Protein AF-A0A643BMK6-F1 (afdb_monomer_lite)

InterPro domains:
  IPR021138 Large ribosomal subunit protein eL20, eukaryota [PTHR10052] (1-63)

Structure (mmCIF, N/CA/C/O backbone):
data_AF-A0A643BMK6-F1
#
_entry.id   AF-A0A643BMK6-F1
#
loop_
_atom_site.group_PDB
_atom_site.id
_atom_site.type_symbol
_atom_site.label_atom_id
_atom_site.label_alt_id
_atom_site.label_comp_id
_atom_site.label_asym_id
_atom_site.label_entity_id
_atom_site.label_seq_id
_atom_site.pdbx_PDB_ins_code
_atom_site.Cartn_x
_atom_site.Cartn_y
_atom_site.Cartn_z
_atom_site.occupancy
_atom_site.B_iso_or_equiv
_atom_site.auth_seq_id
_atom_site.auth_comp_id
_atom_site.auth_asym_id
_atom_site.auth_atom_id
_atom_site.pdbx_PDB_model_num
ATOM 1 N N . MET A 1 1 ? 9.382 -2.472 -8.446 1.00 94.50 1 MET A N 1
ATOM 2 C CA . MET A 1 1 ? 10.747 -2.748 -8.944 1.00 94.50 1 MET A CA 1
ATOM 3 C C . MET A 1 1 ? 11.798 -1.861 -8.286 1.00 94.50 1 MET A C 1
ATOM 5 O O . MET A 1 1 ? 12.614 -2.411 -7.569 1.00 94.50 1 MET A O 1
ATOM 9 N N . GLY A 1 2 ? 11.750 -0.530 -8.411 1.00 96.56 2 GLY A N 1
ATOM 10 C CA . GLY A 1 2 ? 12.726 0.356 -7.747 1.00 96.56 2 GLY A CA 1
ATOM 11 C C . GLY A 1 2 ? 12.748 0.267 -6.212 1.00 96.56 2 GLY A C 1
ATOM 12 O O . GLY A 1 2 ? 13.801 0.049 -5.633 1.00 96.56 2 GLY A O 1
ATOM 13 N N . ALA A 1 3 ? 11.594 0.340 -5.540 1.00 96.75 3 ALA A N 1
ATOM 14 C CA . ALA A 1 3 ? 11.551 0.287 -4.070 1.00 96.75 3 ALA A CA 1
ATOM 15 C C . ALA A 1 3 ? 12.035 -1.058 -3.488 1.00 96.75 3 ALA A C 1
ATOM 17 O O . ALA A 1 3 ? 12.832 -1.089 -2.560 1.00 96.75 3 ALA A O 1
ATOM 18 N N . TRP A 1 4 ? 11.573 -2.172 -4.061 1.00 96.06 4 TRP A N 1
ATOM 19 C CA . TRP A 1 4 ? 11.840 -3.519 -3.540 1.00 96.06 4 TRP A CA 1
ATOM 20 C C . TRP A 1 4 ? 13.138 -4.141 -4.069 1.00 96.06 4 TRP A C 1
ATOM 22 O O . TRP A 1 4 ? 13.774 -4.921 -3.372 1.00 96.06 4 TRP A O 1
ATOM 32 N N . HIS A 1 5 ? 13.533 -3.807 -5.301 1.00 96.38 5 HIS A N 1
ATOM 33 C CA . HIS A 1 5 ? 14.629 -4.464 -6.024 1.00 96.38 5 HIS A CA 1
ATOM 34 C C . HIS A 1 5 ? 15.666 -3.483 -6.585 1.00 96.38 5 HIS A C 1
ATOM 36 O O . HIS A 1 5 ? 16.584 -3.911 -7.273 1.00 96.38 5 HIS A O 1
ATOM 42 N N . ARG A 1 6 ? 15.522 -2.171 -6.337 1.00 95.75 6 ARG A N 1
ATOM 43 C CA . ARG A 1 6 ? 16.433 -1.107 -6.809 1.00 95.75 6 ARG A CA 1
ATOM 44 C C . ARG A 1 6 ? 16.669 -1.070 -8.327 1.00 95.75 6 ARG A C 1
ATOM 46 O O . ARG A 1 6 ? 17.611 -0.439 -8.785 1.00 95.75 6 ARG A O 1
ATOM 53 N N . ALA A 1 7 ? 15.791 -1.690 -9.115 1.00 97.56 7 ALA A N 1
ATOM 54 C CA . ALA A 1 7 ? 15.834 -1.612 -10.571 1.00 97.56 7 ALA A CA 1
ATOM 55 C C . ALA A 1 7 ? 15.323 -0.246 -11.058 1.00 97.56 7 ALA A C 1
ATOM 57 O O . ALA A 1 7 ? 14.274 0.227 -10.602 1.00 97.56 7 ALA A O 1
ATOM 58 N N . TRP A 1 8 ? 16.046 0.364 -11.996 1.00 96.75 8 TRP A N 1
ATOM 59 C CA . TRP A 1 8 ? 15.682 1.646 -12.604 1.00 96.75 8 TRP A CA 1
ATOM 60 C C . TRP A 1 8 ? 14.876 1.418 -13.897 1.00 96.75 8 TRP A C 1
ATOM 62 O O . TRP A 1 8 ? 14.868 0.325 -14.451 1.00 96.75 8 TRP A O 1
ATOM 72 N N . ALA A 1 9 ? 14.160 2.434 -14.384 1.00 97.38 9 ALA A N 1
ATOM 73 C CA . ALA A 1 9 ? 13.182 2.271 -15.468 1.00 97.38 9 ALA A CA 1
ATOM 74 C C . ALA A 1 9 ? 13.808 1.710 -16.755 1.00 97.38 9 ALA A C 1
ATOM 76 O O . ALA A 1 9 ? 13.290 0.760 -17.328 1.00 97.38 9 ALA A O 1
ATOM 77 N N . HIS A 1 10 ? 14.971 2.238 -17.140 1.00 97.06 10 HIS A N 1
ATOM 78 C CA . HIS A 1 10 ? 15.728 1.789 -18.312 1.00 97.06 10 HIS A CA 1
ATOM 79 C C . HIS A 1 10 ? 16.222 0.327 -18.243 1.00 97.06 10 HIS A C 1
ATOM 81 O O . HIS A 1 10 ? 16.578 -0.233 -19.273 1.00 97.06 10 HIS A O 1
ATOM 87 N N . SER A 1 11 ? 16.242 -0.305 -17.062 1.00 97.12 11 SER A N 1
ATOM 88 C CA . SER A 1 11 ? 16.696 -1.690 -16.889 1.00 97.12 11 SER A CA 1
ATOM 89 C C . SER A 1 11 ? 15.540 -2.694 -16.810 1.00 97.12 11 SER A C 1
ATOM 91 O O . SER A 1 11 ? 15.780 -3.885 -16.630 1.00 97.12 11 SER A O 1
ATOM 93 N N . ILE A 1 12 ? 14.286 -2.236 -16.875 1.00 97.25 12 ILE A N 1
ATOM 94 C CA . ILE A 1 12 ? 13.093 -3.085 -16.786 1.00 97.25 12 ILE A CA 1
ATOM 95 C C . ILE A 1 12 ? 12.513 -3.258 -18.186 1.00 97.25 12 ILE A C 1
ATOM 97 O O . ILE A 1 12 ? 12.258 -2.283 -18.886 1.00 97.25 12 ILE A O 1
ATOM 101 N N . GLN A 1 13 ? 12.240 -4.502 -18.565 1.00 97.06 13 GLN A N 1
ATOM 102 C CA . GLN A 1 13 ? 11.555 -4.836 -19.810 1.00 97.06 13 GLN A CA 1
ATOM 103 C C . GLN A 1 13 ? 10.185 -5.434 -19.491 1.00 97.06 13 GLN A C 1
ATOM 105 O O . GLN A 1 13 ? 10.073 -6.343 -18.669 1.00 97.06 13 GLN A O 1
ATOM 110 N N . ILE A 1 14 ? 9.134 -4.917 -20.128 1.00 96.06 14 ILE A N 1
ATOM 111 C CA . ILE A 1 14 ? 7.767 -5.422 -19.974 1.00 96.06 14 ILE A CA 1
ATOM 112 C C . ILE A 1 14 ? 7.493 -6.374 -21.133 1.00 96.06 14 ILE A C 1
ATOM 114 O O . ILE A 1 14 ? 7.336 -5.939 -22.267 1.00 96.06 14 ILE A O 1
ATOM 118 N N . THR A 1 15 ? 7.438 -7.674 -20.853 1.00 97.12 15 THR A N 1
ATOM 119 C CA . THR A 1 15 ? 7.172 -8.683 -21.888 1.00 97.12 15 THR A CA 1
ATO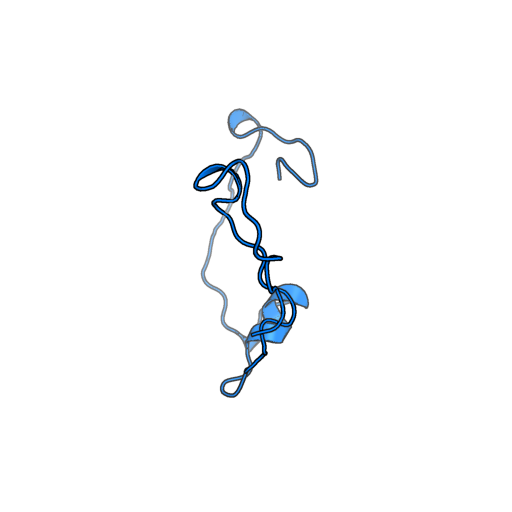M 120 C C . THR A 1 15 ? 5.690 -8.761 -22.242 1.00 97.12 15 THR A C 1
ATOM 122 O O . THR A 1 15 ? 5.329 -8.860 -23.408 1.00 97.12 15 THR A O 1
ATOM 125 N N . LYS A 1 1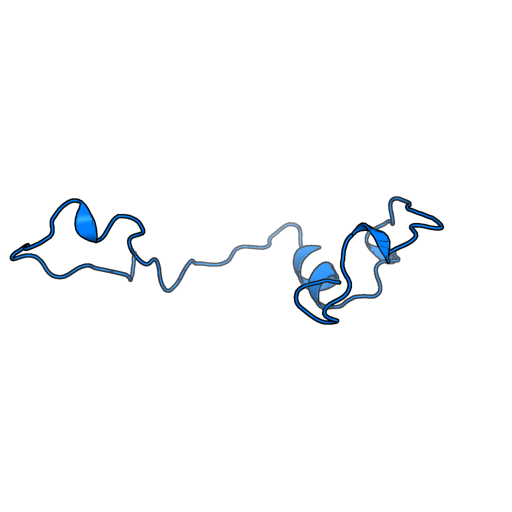6 ? 4.820 -8.751 -21.228 1.00 97.12 16 LYS A N 1
ATOM 126 C CA . LYS A 1 16 ? 3.381 -8.956 -21.387 1.00 97.12 16 LYS A CA 1
ATOM 127 C C . LYS A 1 16 ? 2.629 -8.343 -20.209 1.00 97.12 16 LYS A C 1
ATOM 129 O O . LYS A 1 16 ? 3.044 -8.510 -19.063 1.00 97.12 16 LYS A O 1
ATOM 134 N N . ALA A 1 17 ? 1.523 -7.666 -20.494 1.00 96.12 17 ALA A N 1
ATOM 135 C CA . ALA A 1 17 ? 0.590 -7.149 -19.502 1.00 96.12 17 ALA A CA 1
ATOM 136 C C . ALA A 1 17 ? -0.832 -7.477 -19.962 1.00 96.12 17 ALA A C 1
ATOM 138 O O . ALA A 1 17 ? -1.187 -7.206 -21.105 1.00 96.12 17 ALA A O 1
ATOM 139 N N . GLU A 1 18 ? -1.621 -8.092 -19.087 1.00 96.88 18 GLU A N 1
ATOM 140 C CA . GLU A 1 18 ? -2.998 -8.494 -19.370 1.00 96.88 18 GLU A CA 1
ATOM 141 C C . GLU A 1 18 ? -3.867 -8.276 -18.136 1.00 96.88 18 GLU A C 1
ATOM 143 O O . GLU A 1 18 ? -3.387 -8.331 -17.000 1.00 96.88 18 GLU A O 1
ATOM 148 N N . GLU A 1 19 ? -5.157 -8.057 -18.371 1.00 96.88 19 GLU A N 1
ATOM 149 C CA . GLU A 1 19 ? -6.165 -8.070 -17.321 1.00 96.88 19 GLU A CA 1
ATOM 150 C C . GLU A 1 19 ? -6.442 -9.510 -16.865 1.00 96.88 19 GLU A C 1
ATOM 152 O O . GLU A 1 19 ? -6.508 -10.442 -17.669 1.00 96.88 19 GLU A O 1
ATOM 157 N N . ILE A 1 20 ? -6.595 -9.703 -15.554 1.00 95.75 20 ILE A N 1
ATOM 158 C CA . ILE A 1 20 ? -6.785 -11.018 -14.941 1.00 95.75 20 ILE A CA 1
ATOM 159 C C . ILE A 1 20 ? -8.095 -11.004 -14.157 1.00 95.75 20 ILE A C 1
ATOM 161 O O . ILE A 1 20 ? -8.311 -10.147 -13.303 1.00 95.75 20 ILE A O 1
ATOM 165 N N . ALA A 1 21 ? -8.955 -11.992 -14.410 1.00 96.75 21 ALA A N 1
ATOM 166 C CA . ALA A 1 21 ? -10.188 -12.181 -13.651 1.00 96.75 21 ALA A CA 1
ATOM 167 C C . ALA A 1 21 ? -9.900 -12.467 -12.165 1.00 96.75 21 ALA A C 1
ATOM 169 O O . ALA A 1 21 ? -8.948 -13.179 -11.840 1.00 96.75 21 ALA A O 1
ATOM 170 N N . ALA A 1 22 ? -10.776 -12.002 -11.267 1.00 95.19 22 ALA A N 1
ATOM 171 C CA . ALA A 1 22 ? -10.591 -12.107 -9.813 1.00 95.19 22 ALA A CA 1
ATOM 172 C C . ALA A 1 22 ? -10.301 -13.539 -9.315 1.00 95.19 22 ALA A C 1
ATOM 174 O O . ALA A 1 22 ? -9.493 -13.732 -8.408 1.00 95.19 22 ALA A O 1
ATOM 175 N N . SER A 1 23 ? -10.896 -14.559 -9.944 1.00 94.25 23 SER A N 1
ATOM 176 C CA . SER A 1 23 ? -10.674 -15.968 -9.587 1.00 94.25 23 SER A CA 1
ATOM 177 C C . SER A 1 23 ? -9.256 -16.469 -9.888 1.00 94.25 23 SER A C 1
ATOM 179 O O . SER A 1 23 ? -8.788 -17.407 -9.245 1.00 94.25 23 SER A O 1
ATOM 181 N N . LYS A 1 24 ? -8.558 -15.842 -10.843 1.00 96.75 24 LYS A N 1
ATOM 182 C CA . LYS A 1 24 ? -7.217 -16.230 -11.305 1.00 96.75 24 LYS A CA 1
ATOM 183 C C . LYS A 1 24 ? -6.091 -15.409 -10.667 1.00 96.75 24 LYS A C 1
ATOM 185 O O . LYS A 1 24 ? -4.920 -15.711 -10.885 1.00 96.75 24 LYS A O 1
ATOM 190 N N . CYS A 1 25 ? -6.405 -14.386 -9.872 1.00 97.56 25 CYS A N 1
ATOM 191 C CA . CYS A 1 25 ? -5.405 -13.630 -9.121 1.00 97.56 25 CYS A CA 1
ATOM 192 C C . CYS A 1 25 ? -4.672 -14.556 -8.138 1.00 97.56 25 CYS A C 1
ATOM 194 O O . CYS A 1 25 ? -5.319 -15.231 -7.350 1.00 97.56 25 CYS A O 1
ATOM 196 N N . CYS A 1 26 ? -3.334 -14.578 -8.116 1.00 96.25 26 CYS A N 1
ATOM 197 C CA . CYS A 1 26 ? -2.573 -15.429 -7.179 1.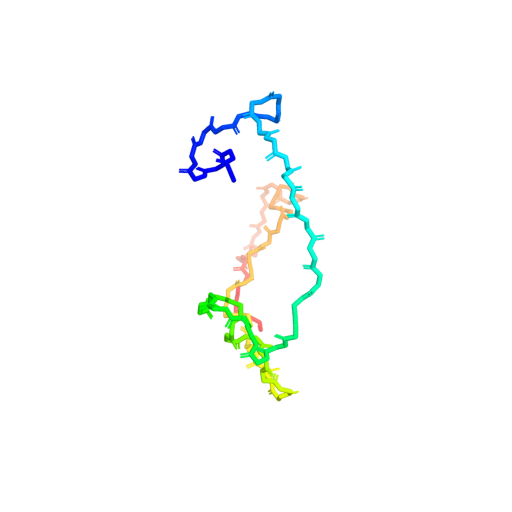00 96.25 26 CYS A CA 1
ATOM 198 C C . CYS A 1 26 ? -2.107 -14.693 -5.912 1.00 96.25 26 CYS A C 1
ATOM 200 O O . CYS A 1 26 ? -1.912 -15.316 -4.870 1.00 96.25 26 CYS A O 1
ATOM 202 N N . ARG A 1 27 ? -1.906 -13.371 -5.981 1.00 97.25 27 ARG A N 1
ATOM 203 C CA . ARG A 1 27 ? -1.271 -12.589 -4.907 1.00 97.25 27 ARG A CA 1
ATOM 204 C C . ARG A 1 27 ? -2.257 -12.315 -3.754 1.00 97.25 27 ARG A C 1
ATOM 206 O O . ARG A 1 27 ? -3.302 -11.720 -4.011 1.00 97.25 27 ARG A O 1
ATOM 213 N N . PRO A 1 28 ? -1.928 -12.647 -2.488 1.00 97.06 28 PRO A N 1
ATOM 214 C CA . PRO A 1 28 ? -2.836 -12.440 -1.352 1.00 97.06 28 PRO A CA 1
ATOM 215 C C . PRO A 1 28 ? -3.153 -10.958 -1.105 1.00 97.06 28 PRO A C 1
ATOM 217 O O . PRO A 1 28 ? -4.298 -10.616 -0.833 1.00 97.06 28 PRO A O 1
ATOM 220 N N . ALA A 1 29 ? -2.171 -10.073 -1.313 1.00 95.88 29 ALA A N 1
ATOM 221 C CA . ALA A 1 29 ? -2.349 -8.625 -1.191 1.00 95.88 29 ALA A CA 1
ATOM 222 C C . ALA A 1 29 ? -3.390 -8.045 -2.168 1.00 95.88 29 ALA A C 1
ATOM 224 O O . ALA A 1 29 ? -3.949 -6.989 -1.896 1.00 95.88 29 ALA A O 1
ATOM 225 N N . VAL A 1 30 ? -3.650 -8.732 -3.287 1.00 96.31 30 VAL A N 1
ATOM 226 C CA . VAL A 1 30 ? -4.718 -8.385 -4.237 1.00 96.31 30 VAL A CA 1
ATOM 227 C C . VAL A 1 30 ? -6.017 -9.082 -3.835 1.00 96.31 30 VAL A C 1
ATOM 229 O O . VAL A 1 30 ? -7.058 -8.437 -3.758 1.00 96.31 30 VAL A O 1
ATOM 232 N N . LYS A 1 31 ? -5.945 -10.380 -3.495 1.00 96.19 31 LYS A N 1
ATOM 233 C CA . LYS A 1 31 ? -7.114 -11.192 -3.125 1.00 96.19 31 LYS A CA 1
ATOM 234 C C . LYS A 1 31 ? -7.932 -10.616 -1.973 1.00 96.19 31 LYS A C 1
ATOM 236 O O . LYS A 1 31 ? -9.154 -10.710 -2.005 1.00 96.19 31 LYS A O 1
ATOM 241 N N . GLN A 1 32 ? -7.273 -10.015 -0.984 1.00 95.38 32 GLN A N 1
ATOM 242 C CA . GLN A 1 32 ? -7.943 -9.423 0.178 1.00 95.38 32 GLN A CA 1
ATOM 243 C C . GLN A 1 32 ? -8.956 -8.320 -0.183 1.00 95.38 32 GLN A C 1
ATOM 245 O O . GLN A 1 32 ? -9.850 -8.049 0.608 1.00 95.38 32 GLN A O 1
ATOM 250 N N . PHE A 1 33 ? -8.848 -7.705 -1.368 1.00 96.19 33 PHE A N 1
ATOM 251 C CA . PHE A 1 33 ? -9.731 -6.624 -1.817 1.00 96.19 33 PHE A CA 1
ATOM 252 C C . PHE A 1 33 ? -10.889 -7.089 -2.717 1.00 96.19 33 PHE A C 1
ATOM 254 O O . PHE A 1 33 ? -11.644 -6.254 -3.203 1.00 96.19 33 PHE A O 1
ATOM 261 N N . HIS A 1 34 ? -11.057 -8.393 -2.967 1.00 95.38 34 HIS A N 1
ATOM 262 C CA . HIS A 1 34 ? -12.127 -8.897 -3.844 1.00 95.38 34 HIS A CA 1
ATOM 263 C C . HIS A 1 34 ? -13.511 -8.988 -3.175 1.00 95.38 34 HIS A C 1
ATOM 265 O O . HIS A 1 34 ? -14.480 -9.351 -3.840 1.00 95.38 34 HIS A O 1
ATOM 271 N N . ASP A 1 35 ? -13.628 -8.668 -1.885 1.00 95.00 35 ASP A N 1
ATOM 272 C CA . ASP A 1 35 ? -14.916 -8.670 -1.192 1.00 95.00 35 ASP A CA 1
ATOM 273 C C . ASP A 1 35 ? -15.767 -7.442 -1.564 1.00 95.00 35 ASP A C 1
ATOM 275 O O . ASP A 1 35 ? -15.383 -6.297 -1.336 1.00 95.00 35 ASP A O 1
ATOM 279 N N . SER A 1 36 ? -16.973 -7.692 -2.082 1.00 94.81 36 SER A N 1
ATOM 280 C CA . SER A 1 36 ? -17.981 -6.670 -2.405 1.00 94.81 36 SER A CA 1
ATOM 281 C C . SER A 1 36 ? -18.432 -5.821 -1.209 1.00 94.81 36 SER A C 1
ATOM 283 O O . SER A 1 36 ? -18.917 -4.705 -1.398 1.00 94.81 36 SER A O 1
ATOM 285 N N . LYS A 1 37 ? -18.302 -6.336 0.019 1.00 96.81 37 LYS A N 1
ATOM 286 C CA . LYS A 1 37 ? -18.726 -5.656 1.252 1.00 96.81 37 LYS A CA 1
ATOM 287 C C . LYS A 1 37 ? -17.552 -5.096 2.052 1.00 96.81 37 LYS A C 1
ATOM 289 O O . LYS A 1 37 ? -17.744 -4.726 3.212 1.00 96.81 37 LYS A O 1
ATOM 294 N N . ILE A 1 38 ? -16.365 -5.007 1.451 1.00 96.00 38 ILE A N 1
ATOM 295 C CA . ILE A 1 38 ? -15.170 -4.539 2.143 1.00 96.00 38 ILE A CA 1
ATOM 296 C C . ILE A 1 38 ? -15.365 -3.123 2.700 1.00 96.00 38 ILE A C 1
ATOM 298 O O . ILE A 1 38 ? -15.745 -2.186 1.998 1.00 96.00 38 ILE A O 1
ATOM 302 N N . LYS A 1 39 ? -15.112 -2.976 4.000 1.00 95.69 39 LYS A N 1
ATOM 303 C CA . LYS A 1 39 ? -15.130 -1.704 4.726 1.00 95.69 39 LYS A CA 1
ATOM 304 C C . LYS A 1 39 ? -14.029 -1.747 5.769 1.00 95.69 39 LYS A C 1
ATOM 306 O O . LYS A 1 39 ? -13.871 -2.754 6.453 1.00 95.69 39 LYS A O 1
ATOM 311 N N . PHE A 1 40 ? -13.293 -0.656 5.911 1.00 93.50 40 PHE A N 1
ATOM 312 C CA . PHE A 1 40 ? -12.289 -0.516 6.956 1.00 93.50 40 PHE A CA 1
ATOM 313 C C . PHE A 1 40 ? -12.273 0.926 7.472 1.00 93.50 40 PHE A C 1
ATOM 315 O O . PHE A 1 40 ? -12.412 1.857 6.674 1.00 93.50 40 PHE A O 1
ATOM 322 N N . PRO A 1 41 ? -12.130 1.131 8.792 1.00 94.19 41 PRO A N 1
ATOM 323 C CA . PRO A 1 41 ? -11.874 2.454 9.335 1.00 94.19 41 PRO A CA 1
ATOM 324 C C . PRO A 1 41 ? -10.440 2.887 9.005 1.00 94.19 41 PRO A C 1
ATOM 326 O O . PRO A 1 41 ? -9.565 2.057 8.752 1.00 94.19 41 PRO A O 1
ATOM 329 N N . LEU A 1 42 ? -10.182 4.192 9.059 1.00 93.56 42 LEU A N 1
ATOM 330 C CA . LEU A 1 42 ? -8.829 4.743 9.053 1.00 93.56 42 LEU A CA 1
ATOM 331 C C . LEU A 1 42 ? -8.446 5.075 10.501 1.00 93.56 42 LEU A C 1
ATOM 333 O O . LEU A 1 42 ? -8.776 6.161 10.968 1.00 93.56 42 LEU A O 1
ATOM 337 N N . PRO A 1 43 ? -7.779 4.161 11.230 1.00 91.94 43 PRO A N 1
ATOM 338 C CA . PRO A 1 43 ? -7.582 4.305 12.673 1.00 91.94 43 PRO A CA 1
ATOM 339 C C . PRO A 1 43 ? -6.651 5.463 13.050 1.00 91.94 43 PRO A C 1
ATOM 341 O O . PRO A 1 43 ? -6.706 5.946 14.174 1.00 91.94 43 PRO A O 1
ATOM 344 N N . TYR A 1 44 ? -5.776 5.887 12.136 1.00 92.19 44 TYR A N 1
ATOM 345 C CA . TYR A 1 44 ? -4.817 6.959 12.367 1.00 92.19 44 TYR A CA 1
ATOM 346 C C . TYR A 1 44 ? -4.685 7.826 11.116 1.00 92.19 44 TYR A C 1
ATOM 348 O O . TYR A 1 44 ? -4.167 7.378 10.091 1.00 92.19 44 TYR A O 1
ATOM 356 N N . GLN A 1 45 ? -5.143 9.071 11.204 1.00 91.25 45 GLN A N 1
ATOM 357 C CA . GLN A 1 45 ? -5.058 10.057 10.129 1.00 91.25 45 GLN A CA 1
ATOM 358 C C . GLN A 1 45 ? -4.140 11.202 10.556 1.00 91.25 45 GLN A C 1
ATOM 360 O O . GLN A 1 45 ? -4.510 12.052 11.363 1.00 91.25 45 GLN A O 1
ATOM 365 N N . VAL A 1 46 ? -2.917 11.226 10.027 1.00 89.31 46 VAL A N 1
ATOM 366 C CA . VAL A 1 46 ? -1.955 12.296 10.317 1.00 89.31 46 VAL A CA 1
ATOM 367 C C . VAL A 1 46 ? -2.155 13.479 9.370 1.00 89.31 46 VAL A C 1
ATOM 369 O O . VAL A 1 46 ? -2.344 13.332 8.165 1.00 89.31 46 VAL A O 1
ATOM 372 N N . LEU A 1 47 ? -2.092 14.684 9.939 1.00 88.31 47 LEU A N 1
ATOM 373 C CA . LEU A 1 47 ? -2.220 15.938 9.209 1.00 88.31 47 LEU A CA 1
ATOM 374 C C . LEU A 1 47 ? -1.031 16.126 8.257 1.00 88.31 47 LEU A C 1
ATOM 376 O O . LEU A 1 47 ? 0.114 16.220 8.699 1.00 88.31 47 LEU A O 1
ATOM 380 N N . CYS A 1 48 ? -1.298 16.259 6.956 1.00 83.69 48 CYS A N 1
ATOM 381 C CA . CYS A 1 48 ? -0.247 16.504 5.961 1.00 83.69 48 CYS A CA 1
ATOM 382 C C . CYS A 1 48 ? 0.363 17.915 6.065 1.00 83.69 48 CYS A C 1
ATOM 384 O O . CYS A 1 48 ? 1.523 18.125 5.733 1.00 83.69 48 CYS A O 1
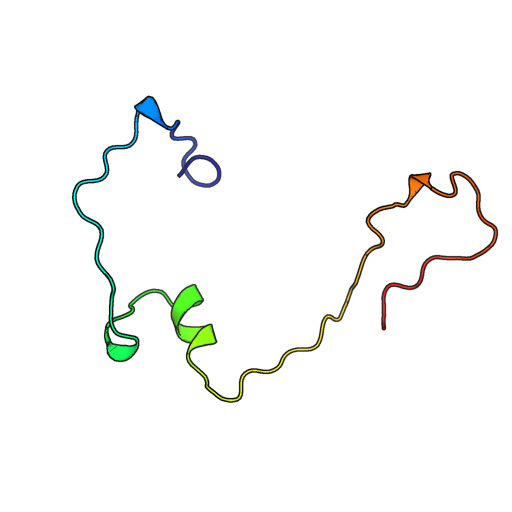ATOM 386 N N . CYS A 1 49 ? -0.409 18.905 6.516 1.00 86.12 49 CYS A N 1
ATOM 387 C CA . CYS A 1 49 ? -0.032 20.322 6.484 1.00 86.12 49 CYS A CA 1
ATOM 388 C C . CYS A 1 49 ? 0.414 20.857 7.854 1.00 86.12 49 CYS A C 1
ATOM 390 O O . CYS A 1 49 ? -0.113 21.861 8.332 1.00 86.12 49 CYS A O 1
ATOM 392 N N . GLN A 1 50 ? 1.383 20.194 8.484 1.00 84.44 50 GLN A N 1
ATOM 393 C CA . GLN A 1 50 ? 1.832 20.514 9.848 1.00 84.44 50 GLN A CA 1
ATOM 394 C C . GLN A 1 50 ? 2.378 21.945 9.965 1.00 84.44 50 GLN A C 1
ATOM 396 O O . GLN A 1 50 ? 2.097 22.646 10.928 1.00 84.44 50 GLN A O 1
ATOM 401 N N . HIS A 1 51 ? 3.058 22.425 8.923 1.00 85.44 51 HIS A N 1
ATOM 402 C CA . HIS A 1 51 ? 3.689 23.746 8.909 1.00 85.44 51 HIS A CA 1
ATOM 403 C C . HIS A 1 51 ? 2.754 24.899 8.514 1.00 85.44 51 HIS A C 1
ATOM 405 O O . HIS A 1 51 ? 3.174 26.052 8.553 1.00 85.44 51 HIS A O 1
ATOM 411 N N . LYS A 1 52 ? 1.475 24.642 8.179 1.00 85.31 52 LYS A N 1
ATOM 412 C CA . LYS A 1 52 ? 0.500 25.73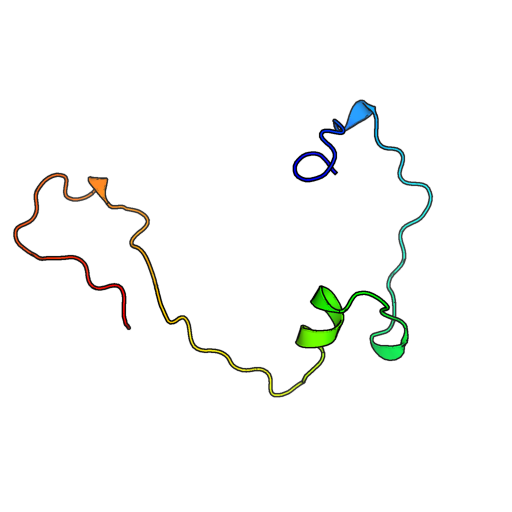6 7.966 1.00 85.31 52 LYS A CA 1
ATOM 413 C C . LYS A 1 52 ? 0.277 26.557 9.236 1.00 85.31 52 LYS A C 1
ATOM 415 O O . LYS A 1 52 ? -0.073 27.729 9.162 1.00 85.31 52 LYS A O 1
ATOM 420 N N . ARG A 1 53 ? 0.473 25.934 10.396 1.00 83.81 53 ARG A N 1
ATOM 421 C CA . ARG A 1 53 ? 0.560 26.595 11.696 1.00 83.81 53 ARG A CA 1
ATOM 422 C C . ARG A 1 53 ? 1.825 26.079 12.359 1.00 83.81 53 ARG A C 1
ATOM 424 O O . ARG A 1 53 ? 1.807 25.023 12.974 1.00 83.81 53 ARG A O 1
ATOM 431 N N . HIS A 1 54 ? 2.924 26.805 12.178 1.00 83.00 54 HIS A N 1
ATOM 432 C CA . HIS A 1 54 ? 4.233 26.405 12.700 1.00 83.00 54 HIS A CA 1
ATOM 433 C C . HIS A 1 54 ? 4.230 26.256 14.226 1.00 83.00 54 HIS A C 1
ATOM 435 O O . HIS A 1 54 ? 4.861 25.357 14.768 1.00 83.00 54 HIS A O 1
ATOM 441 N N . LEU A 1 55 ? 3.481 27.129 14.902 1.00 89.38 55 LEU A N 1
ATOM 442 C CA . LEU A 1 55 ? 3.219 27.074 16.331 1.00 89.38 55 LEU A CA 1
ATOM 443 C C . LEU A 1 55 ? 1.710 27.190 16.535 1.00 89.38 55 LEU A C 1
ATOM 445 O O . LEU A 1 55 ? 1.053 28.062 15.966 1.00 89.38 55 LEU A O 1
ATOM 449 N N . THR A 1 56 ? 1.147 26.271 17.308 1.00 89.88 56 THR A N 1
ATOM 450 C CA . THR A 1 56 ? -0.288 26.202 17.589 1.00 89.88 56 THR A CA 1
ATOM 451 C C . THR A 1 56 ? -0.484 25.689 19.005 1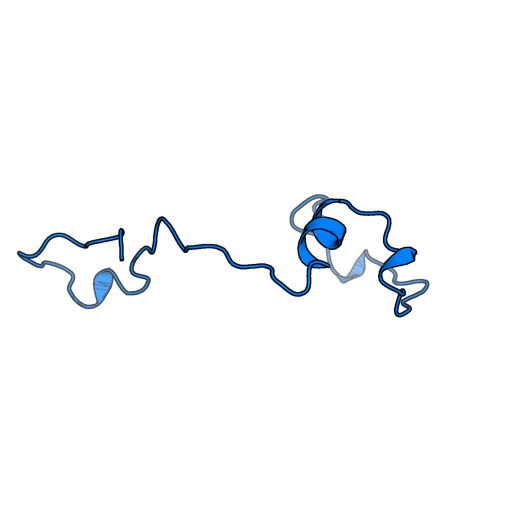.00 89.88 56 THR A C 1
ATOM 453 O O . THR A 1 56 ? 0.221 24.783 19.438 1.00 89.88 56 THR A O 1
ATOM 456 N N . THR A 1 57 ? -1.458 26.254 19.714 1.00 93.12 57 THR A N 1
ATOM 457 C CA . THR A 1 57 ? -1.817 25.837 21.077 1.00 93.12 57 THR A CA 1
ATOM 458 C C . THR A 1 57 ? -2.593 24.518 21.090 1.00 93.12 57 THR A C 1
ATOM 460 O O . THR A 1 57 ? -2.534 23.768 22.059 1.00 93.12 57 THR A O 1
ATOM 463 N N . ASN A 1 58 ? -3.310 24.209 20.005 1.00 89.25 58 ASN A N 1
ATOM 464 C CA . ASN A 1 58 ? -4.121 23.000 19.906 1.00 89.25 58 ASN A CA 1
ATOM 465 C C . ASN A 1 58 ? -3.258 21.797 19.513 1.00 89.25 58 ASN A C 1
ATOM 467 O O . ASN A 1 58 ? -2.472 21.868 18.563 1.00 89.25 58 ASN A O 1
ATOM 471 N N . ARG A 1 59 ? -3.455 20.670 20.206 1.00 88.19 59 ARG A N 1
ATOM 472 C CA . ARG A 1 59 ? -2.824 19.387 19.876 1.00 88.19 59 ARG A CA 1
ATOM 473 C C . ARG A 1 59 ? -3.533 18.745 18.673 1.00 88.19 59 ARG A C 1
ATOM 475 O O . ARG A 1 59 ? -4.764 18.725 18.655 1.00 88.19 59 ARG A O 1
ATOM 482 N N . PRO A 1 60 ? -2.803 18.202 17.684 1.00 89.31 60 PRO A N 1
ATOM 483 C CA . PRO A 1 60 ? -3.430 17.512 16.562 1.00 89.31 60 PRO A CA 1
ATOM 484 C C . PRO A 1 60 ? -4.137 16.233 17.029 1.00 89.31 60 PRO A C 1
ATOM 486 O O . PRO A 1 60 ? -3.574 15.463 17.810 1.00 89.31 60 PRO A O 1
ATOM 489 N N . ASN A 1 61 ? -5.355 16.006 16.531 1.00 90.50 61 ASN A N 1
ATOM 490 C CA . ASN A 1 61 ? -6.079 14.748 16.698 1.00 90.50 61 ASN A CA 1
ATOM 491 C C . ASN A 1 61 ? -5.882 13.864 15.459 1.00 90.50 61 ASN A C 1
ATOM 493 O O . ASN A 1 61 ? -5.947 14.351 14.332 1.00 90.50 61 ASN A O 1
ATOM 497 N N . THR A 1 62 ? -5.646 12.577 15.691 1.00 90.56 62 THR A N 1
ATOM 498 C CA . THR A 1 62 ? -5.391 11.560 14.664 1.00 90.56 62 THR A CA 1
ATOM 499 C C . THR A 1 62 ? -6.439 10.449 14.643 1.00 90.56 62 THR A C 1
ATOM 501 O O . THR A 1 62 ? -6.418 9.635 13.725 1.00 90.56 62 THR A O 1
ATOM 504 N N . PHE A 1 63 ? -7.333 10.411 15.636 1.00 88.88 63 PHE A N 1
ATOM 505 C CA . PHE A 1 63 ? -8.439 9.461 15.745 1.00 88.88 63 PHE A CA 1
ATOM 506 C C . PHE A 1 63 ? -9.737 10.203 15.416 1.00 88.88 63 PHE A C 1
ATOM 508 O O . PHE A 1 63 ? -10.203 11.027 16.211 1.00 88.88 63 PHE A O 1
ATOM 515 N N . VAL A 1 64 ? -10.271 9.960 14.220 1.00 73.12 64 VAL A N 1
ATOM 516 C CA . VAL A 1 64 ? -11.523 10.541 13.713 1.00 73.12 64 VAL A CA 1
ATOM 517 C C . VAL A 1 64 ? -12.380 9.423 13.148 1.00 73.12 64 VAL A C 1
ATOM 519 O O . VAL A 1 64 ? -11.802 8.564 12.442 1.00 73.12 64 VAL A O 1
#

Organism: Balaenoptera physalus (NCBI:txid9770)

Secondary structure (DSSP, 8-state):
-HHHH---GGG----------GGG---HHHHTT--TT-----S----S-GGGGSS-SSPPP---

Sequence (64 aa):
MGAWHRAWAHSIQITKAEEIAASKCCRPAVKQFHDSKIKFPLPYQVLCCQHKRHLTTNRPNTFV

Radius of gyration: 20.23 Å; chains: 1; bounding box: 35×43×43 Å

Foldseek 3Di:
DCVPPVDDPVRDDDPDDDDDDLVPDDDVVSVVPPDPPDDDDPQFADDPPCVVPVDDPDDDDGGD

pLDDT: mean 93.2, std 4.85, range [73.12, 97.56]